Protein AF-A0A843J6L0-F1 (afdb_monomer)

Structure (mmCIF, N/CA/C/O backbone):
data_AF-A0A843J6L0-F1
#
_entry.id   AF-A0A843J6L0-F1
#
loop_
_atom_site.group_PDB
_atom_site.id
_atom_site.type_symbol
_atom_site.label_atom_id
_atom_site.label_alt_id
_atom_site.label_comp_id
_atom_site.label_asym_id
_atom_site.label_entity_id
_atom_site.label_seq_id
_atom_site.pdbx_PDB_ins_code
_atom_site.Cartn_x
_atom_site.Cartn_y
_atom_site.Cartn_z
_atom_site.occupancy
_atom_site.B_iso_or_equiv
_atom_site.auth_seq_id
_atom_site.auth_comp_id
_atom_site.auth_asym_id
_atom_site.auth_atom_id
_atom_site.pdbx_PDB_model_num
ATOM 1 N N . MET A 1 1 ? 10.180 17.803 -10.800 1.00 42.06 1 MET A N 1
ATOM 2 C CA . MET A 1 1 ? 9.917 16.488 -10.193 1.00 42.06 1 MET A CA 1
ATOM 3 C C . MET A 1 1 ? 10.655 15.504 -11.078 1.00 42.06 1 MET A C 1
ATOM 5 O O . MET A 1 1 ? 10.209 15.266 -12.191 1.00 42.06 1 MET A O 1
ATOM 9 N N . GLU A 1 2 ? 11.897 15.183 -10.715 1.00 43.56 2 GLU A N 1
ATOM 10 C CA . GLU A 1 2 ? 12.785 14.378 -11.562 1.00 43.56 2 GLU A CA 1
ATOM 11 C C . GLU A 1 2 ? 12.292 12.937 -11.607 1.00 43.56 2 GLU A C 1
ATOM 13 O O . GLU A 1 2 ? 12.117 12.307 -10.568 1.00 43.56 2 GLU A O 1
ATOM 18 N N . ASP A 1 3 ? 12.085 12.446 -12.823 1.00 51.59 3 ASP A N 1
ATOM 19 C CA . ASP A 1 3 ? 11.644 11.095 -13.142 1.00 51.59 3 ASP A CA 1
ATOM 20 C C . ASP A 1 3 ? 12.748 10.092 -12.748 1.00 51.59 3 ASP A C 1
ATOM 22 O O . ASP A 1 3 ? 13.682 9.830 -13.505 1.00 51.59 3 ASP A O 1
ATOM 26 N N . HIS A 1 4 ? 12.692 9.605 -11.505 1.00 54.12 4 HIS A N 1
ATOM 27 C CA . HIS A 1 4 ? 13.621 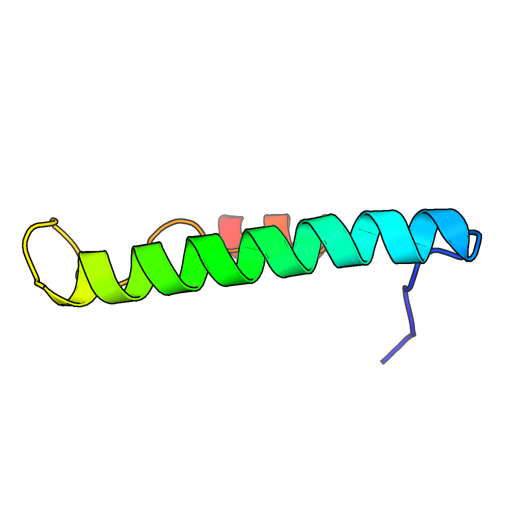8.620 -10.932 1.00 54.12 4 HIS A CA 1
ATOM 28 C C . HIS A 1 4 ? 13.241 7.175 -11.286 1.00 54.12 4 HIS A C 1
ATOM 30 O O . HIS A 1 4 ? 13.715 6.234 -10.647 1.00 54.12 4 HIS A O 1
ATOM 36 N N . ALA A 1 5 ? 12.413 6.970 -12.316 1.00 58.75 5 ALA A N 1
ATOM 37 C CA . ALA A 1 5 ? 12.121 5.633 -12.801 1.00 58.75 5 ALA A CA 1
ATOM 38 C C . ALA A 1 5 ? 13.444 4.942 -13.200 1.00 58.75 5 ALA A C 1
ATOM 40 O O . ALA A 1 5 ? 14.184 5.459 -14.051 1.00 58.75 5 ALA A O 1
ATOM 41 N N . PRO A 1 6 ? 13.794 3.792 -12.592 1.00 58.50 6 PRO A N 1
ATOM 42 C CA . PRO A 1 6 ? 14.996 3.071 -12.972 1.00 58.50 6 PRO A CA 1
ATOM 43 C C . PRO A 1 6 ? 14.914 2.759 -14.466 1.00 58.50 6 PRO A C 1
ATOM 45 O O . PRO A 1 6 ? 13.887 2.290 -14.956 1.00 58.50 6 PRO A O 1
ATOM 48 N N . LYS A 1 7 ? 15.997 3.015 -15.213 1.00 70.50 7 LYS A N 1
ATOM 49 C CA . LYS A 1 7 ? 16.093 2.606 -16.622 1.00 70.50 7 LYS A CA 1
ATOM 50 C C . LYS A 1 7 ? 16.150 1.083 -16.693 1.00 70.50 7 LYS A C 1
ATOM 52 O O . LYS A 1 7 ? 17.218 0.479 -16.757 1.00 70.50 7 LYS A O 1
ATOM 57 N N . ALA A 1 8 ? 14.978 0.478 -16.643 1.00 82.81 8 ALA A N 1
ATOM 58 C CA . ALA A 1 8 ? 14.762 -0.946 -16.668 1.00 82.81 8 ALA A CA 1
ATOM 59 C C . ALA A 1 8 ? 14.364 -1.397 -18.078 1.00 82.81 8 ALA A C 1
ATOM 61 O O . ALA A 1 8 ? 13.784 -0.650 -18.868 1.00 82.81 8 ALA A O 1
ATOM 62 N N . SER A 1 9 ? 14.719 -2.637 -18.421 1.00 94.06 9 SER A N 1
ATOM 63 C CA . SER A 1 9 ? 14.248 -3.246 -19.666 1.00 94.06 9 SER A CA 1
ATOM 64 C C . SER A 1 9 ? 12.717 -3.376 -19.641 1.00 94.06 9 SER A C 1
ATOM 66 O O . SER A 1 9 ? 12.161 -3.521 -18.551 1.00 94.06 9 SER A O 1
ATOM 68 N N . PRO A 1 10 ? 12.033 -3.424 -20.799 1.00 93.94 10 PRO A N 1
ATOM 69 C CA . PRO A 1 10 ? 10.581 -3.616 -20.839 1.00 93.94 10 PRO A CA 1
ATOM 70 C C . PRO A 1 10 ? 10.107 -4.807 -19.993 1.00 93.94 10 PRO A C 1
ATOM 72 O O . PRO A 1 10 ? 9.202 -4.664 -19.185 1.00 93.94 10 PRO A O 1
ATOM 75 N N . LYS A 1 11 ? 10.823 -5.940 -20.054 1.00 95.19 11 LYS A N 1
ATOM 76 C CA . LYS A 1 11 ? 10.521 -7.129 -19.239 1.00 95.19 11 LYS A CA 1
ATOM 77 C C . LYS A 1 11 ? 10.640 -6.895 -17.731 1.00 95.19 11 LYS A C 1
ATOM 79 O O . LYS A 1 11 ? 9.927 -7.526 -16.962 1.00 95.19 11 LYS A O 1
ATOM 84 N N . MET A 1 12 ? 11.578 -6.050 -17.303 1.00 94.50 12 MET A N 1
ATOM 85 C CA . MET A 1 12 ? 11.716 -5.709 -15.884 1.00 94.50 12 MET A CA 1
ATOM 86 C C . MET A 1 12 ? 10.596 -4.773 -15.434 1.00 94.50 12 MET A C 1
ATOM 88 O O . MET A 1 12 ? 10.098 -4.951 -14.331 1.00 94.50 12 MET A O 1
ATOM 92 N N . ASN A 1 13 ? 10.156 -3.846 -16.289 1.00 92.12 13 ASN A N 1
ATOM 93 C CA . ASN A 1 13 ? 8.984 -3.019 -15.995 1.00 92.12 13 ASN A CA 1
ATOM 94 C C . ASN A 1 13 ? 7.724 -3.878 -15.859 1.00 92.12 13 ASN A C 1
ATOM 96 O O . ASN A 1 13 ? 7.008 -3.733 -14.879 1.00 92.12 13 ASN A O 1
ATOM 100 N N . ASP A 1 14 ? 7.500 -4.831 -16.768 1.00 94.75 14 ASP A N 1
ATOM 101 C CA . ASP A 1 14 ? 6.364 -5.758 -16.675 1.00 94.75 14 ASP A CA 1
ATOM 102 C C . ASP A 1 14 ? 6.392 -6.566 -15.366 1.00 94.75 14 ASP A C 1
ATOM 104 O O . ASP A 1 14 ? 5.365 -6.764 -14.718 1.00 94.75 14 ASP A O 1
ATOM 108 N N . TYR A 1 15 ? 7.582 -7.007 -14.948 1.00 94.69 15 TYR A N 1
ATOM 109 C CA . TYR A 1 15 ? 7.772 -7.696 -13.675 1.00 94.69 15 TYR A CA 1
ATOM 110 C C . TYR A 1 15 ? 7.438 -6.801 -12.474 1.00 94.69 15 TYR A C 1
ATOM 112 O O . TYR A 1 15 ? 6.676 -7.225 -11.605 1.00 94.69 15 TYR A O 1
ATOM 120 N N . PHE A 1 16 ? 7.958 -5.571 -12.426 1.00 92.50 16 PHE A N 1
ATOM 121 C CA . PHE A 1 16 ? 7.652 -4.633 -11.343 1.00 92.50 16 PHE A CA 1
ATOM 122 C C . PHE A 1 16 ? 6.161 -4.292 -11.291 1.00 92.50 16 PHE A C 1
ATOM 124 O O . PHE A 1 16 ? 5.565 -4.413 -10.224 1.00 92.50 16 PHE A O 1
ATOM 131 N N . ASN A 1 17 ? 5.538 -4.020 -12.441 1.00 93.44 17 ASN A N 1
ATOM 132 C CA . ASN A 1 17 ? 4.099 -3.771 -12.540 1.00 93.44 17 ASN A CA 1
ATOM 133 C C . ASN A 1 17 ? 3.287 -4.945 -11.974 1.00 93.44 17 ASN A C 1
ATOM 135 O O . ASN A 1 17 ? 2.370 -4.735 -11.191 1.00 93.44 17 ASN A O 1
ATOM 139 N N . SER A 1 18 ? 3.665 -6.193 -12.282 1.00 96.69 18 SER A N 1
ATOM 140 C CA . SER A 1 18 ? 2.953 -7.366 -11.750 1.00 96.69 18 SER A CA 1
ATOM 141 C C . SER A 1 18 ? 3.006 -7.470 -10.219 1.00 96.69 18 SER A C 1
ATOM 143 O O . SER A 1 18 ? 2.061 -7.949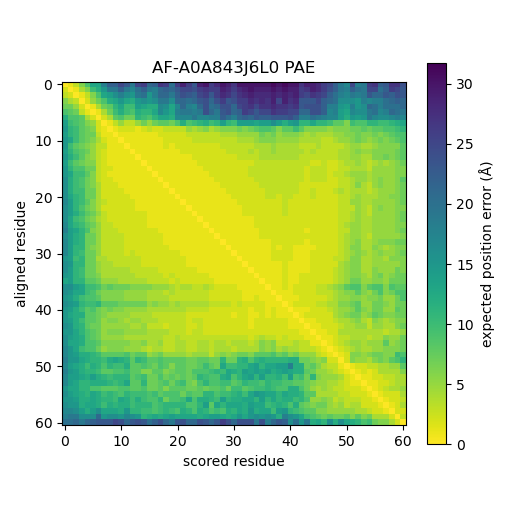 -9.591 1.00 96.69 18 SER A O 1
ATOM 145 N N . ILE A 1 19 ? 4.102 -7.008 -9.608 1.00 95.81 19 ILE A N 1
ATOM 146 C CA . ILE A 1 19 ? 4.249 -6.960 -8.151 1.00 95.81 19 ILE A CA 1
ATOM 147 C C . ILE A 1 19 ? 3.413 -5.817 -7.574 1.00 95.81 19 ILE A C 1
ATOM 149 O O . ILE A 1 19 ? 2.736 -6.020 -6.568 1.00 95.81 19 ILE A O 1
ATOM 153 N N . GLU A 1 20 ? 3.442 -4.637 -8.195 1.00 93.19 20 GLU A N 1
ATOM 154 C CA . GLU A 1 20 ? 2.664 -3.468 -7.769 1.00 93.19 20 GLU A CA 1
ATOM 155 C C . GLU A 1 20 ? 1.152 -3.716 -7.852 1.00 93.19 20 GLU A C 1
ATOM 157 O O . GLU A 1 20 ? 0.417 -3.369 -6.922 1.00 93.19 20 GLU A O 1
ATOM 162 N N . ASP A 1 21 ? 0.692 -4.393 -8.905 1.00 96.19 21 ASP A N 1
ATOM 163 C CA . ASP A 1 21 ? -0.703 -4.802 -9.070 1.00 96.19 21 ASP A CA 1
ATOM 164 C C . ASP A 1 21 ? -1.134 -5.752 -7.942 1.00 96.19 21 ASP A C 1
ATOM 166 O O . ASP A 1 21 ? -2.139 -5.512 -7.263 1.00 96.19 21 ASP A O 1
ATOM 170 N N . GLY A 1 22 ? -0.338 -6.794 -7.672 1.00 97.00 22 GLY A N 1
ATOM 171 C CA . GLY A 1 22 ? -0.623 -7.745 -6.595 1.00 97.00 22 GLY A CA 1
ATOM 172 C C . GLY A 1 22 ? -0.566 -7.107 -5.203 1.00 97.00 22 GLY A C 1
ATOM 173 O O . GLY A 1 22 ? -1.385 -7.418 -4.332 1.00 97.00 22 GLY A O 1
ATOM 174 N N . LEU A 1 23 ? 0.362 -6.171 -4.986 1.00 95.25 23 LEU A N 1
ATOM 175 C CA . LEU A 1 23 ? 0.444 -5.391 -3.752 1.00 95.25 23 LEU A CA 1
ATOM 176 C C . LEU A 1 23 ? -0.813 -4.536 -3.563 1.00 95.25 23 LEU A C 1
ATOM 178 O O . LEU A 1 23 ? -1.398 -4.534 -2.478 1.00 95.25 23 LEU A O 1
ATOM 182 N N . THR A 1 24 ? -1.251 -3.846 -4.616 1.00 94.25 24 THR A N 1
ATOM 183 C CA . THR A 1 24 ? -2.445 -2.992 -4.595 1.00 94.25 24 THR A CA 1
ATOM 184 C C . THR A 1 24 ? -3.696 -3.799 -4.260 1.00 94.25 24 THR A C 1
ATOM 186 O O . THR A 1 24 ? -4.496 -3.375 -3.421 1.00 94.25 24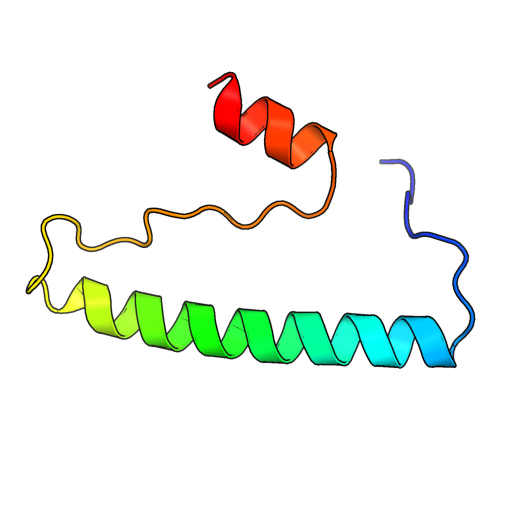 THR A O 1
ATOM 189 N N . GLU A 1 25 ? -3.842 -4.989 -4.845 1.00 97.56 25 GLU A N 1
ATOM 190 C CA . GLU A 1 25 ? -4.931 -5.915 -4.526 1.00 97.56 25 GLU A CA 1
ATOM 191 C C . GLU A 1 25 ? -4.917 -6.314 -3.041 1.00 97.56 25 GLU A C 1
ATOM 193 O O . GLU A 1 25 ? -5.920 -6.151 -2.335 1.00 97.56 25 GLU A O 1
ATOM 198 N N . CYS A 1 26 ? -3.768 -6.772 -2.535 1.00 96.75 26 CYS A N 1
ATOM 199 C CA . CYS A 1 26 ? -3.619 -7.189 -1.138 1.00 96.75 26 CYS A CA 1
ATOM 200 C C . CYS A 1 26 ? -3.942 -6.053 -0.156 1.00 96.75 26 CYS A C 1
ATOM 202 O O . CYS A 1 26 ? -4.618 -6.262 0.855 1.00 96.75 26 CYS A O 1
ATOM 204 N N . ILE A 1 27 ? -3.488 -4.837 -0.460 1.00 95.38 27 ILE A N 1
ATOM 205 C CA . ILE A 1 27 ? -3.752 -3.637 0.340 1.00 95.38 27 ILE A CA 1
ATOM 206 C C . ILE A 1 27 ? -5.241 -3.279 0.305 1.00 95.38 27 ILE A C 1
ATOM 208 O O . ILE A 1 27 ? -5.812 -2.949 1.345 1.00 95.38 27 ILE A O 1
ATOM 212 N N . GLY A 1 28 ? -5.906 -3.408 -0.845 1.00 95.75 28 GLY A N 1
ATOM 213 C CA . GLY A 1 28 ? -7.356 -3.250 -0.956 1.00 95.75 28 GLY A CA 1
ATOM 214 C C . GLY A 1 28 ? -8.113 -4.200 -0.024 1.00 95.75 28 GLY A C 1
ATOM 215 O O . GLY A 1 28 ? -8.945 -3.758 0.772 1.00 95.75 28 GLY A O 1
ATOM 216 N N . ILE A 1 29 ? -7.759 -5.488 -0.045 1.00 97.62 29 ILE A N 1
A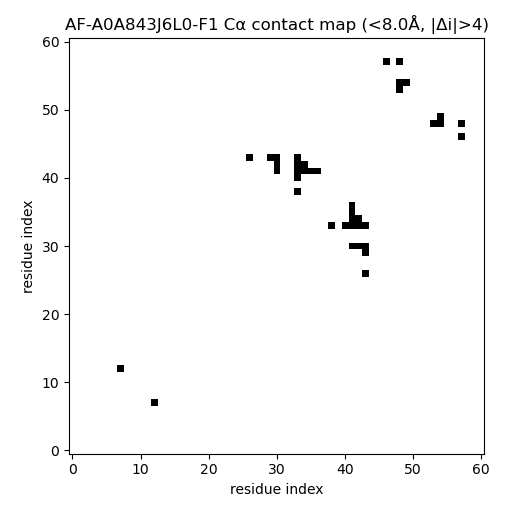TOM 217 C CA . ILE A 1 29 ? -8.349 -6.508 0.835 1.00 97.62 29 ILE A CA 1
ATOM 218 C C . ILE A 1 29 ? -8.111 -6.163 2.310 1.00 97.62 29 ILE A C 1
ATOM 220 O O . ILE A 1 29 ? -9.050 -6.172 3.110 1.00 97.62 29 ILE A O 1
ATOM 224 N N . ALA A 1 30 ? -6.875 -5.820 2.679 1.00 96.38 30 ALA A N 1
ATOM 225 C CA . ALA A 1 30 ? -6.522 -5.470 4.053 1.00 96.38 30 ALA A CA 1
ATOM 226 C C . ALA A 1 30 ? -7.282 -4.230 4.554 1.00 96.38 30 ALA A C 1
ATOM 228 O O . ALA A 1 30 ? -7.692 -4.181 5.716 1.00 96.38 30 ALA A O 1
ATOM 229 N N . LYS A 1 31 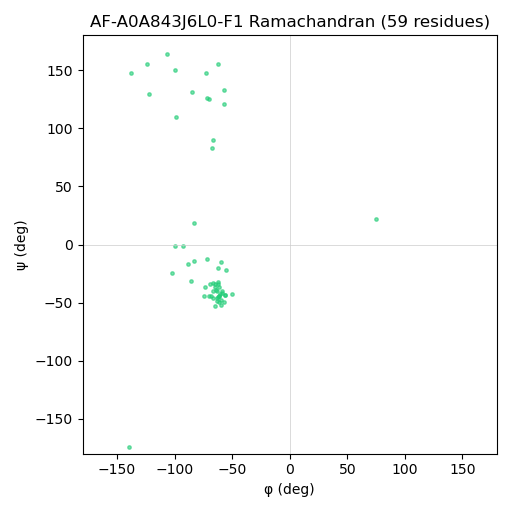? -7.511 -3.243 3.680 1.00 95.88 31 LYS A N 1
ATOM 230 C CA . LYS A 1 31 ? -8.256 -2.022 4.002 1.00 95.88 31 LYS A CA 1
ATOM 231 C C . LYS A 1 31 ? -9.721 -2.331 4.280 1.00 95.88 31 LYS A C 1
ATOM 233 O O . LYS A 1 31 ? -10.263 -1.866 5.280 1.00 95.88 31 LYS A O 1
ATOM 238 N N . GLU A 1 32 ? -10.353 -3.140 3.434 1.00 97.25 32 GLU A N 1
ATOM 239 C CA . GLU A 1 32 ? -11.742 -3.561 3.644 1.00 97.25 32 GLU A CA 1
ATOM 240 C C . GLU A 1 32 ? -11.899 -4.461 4.873 1.00 97.25 32 GLU A C 1
ATOM 242 O O . GLU A 1 32 ? -12.915 -4.386 5.563 1.00 97.25 32 GLU A O 1
ATOM 247 N N . ALA A 1 33 ? -10.896 -5.281 5.195 1.00 97.25 33 ALA A N 1
ATOM 248 C CA . ALA A 1 33 ? -10.889 -6.070 6.421 1.00 97.25 33 ALA A CA 1
ATOM 249 C C . ALA A 1 33 ? -10.827 -5.179 7.673 1.00 97.25 33 ALA A C 1
ATOM 251 O O . ALA A 1 33 ? -11.702 -5.287 8.534 1.00 97.25 33 ALA A O 1
ATOM 252 N N . ARG A 1 34 ? -9.857 -4.256 7.750 1.00 97.12 34 ARG A N 1
ATOM 253 C CA . ARG A 1 34 ? -9.673 -3.387 8.926 1.00 97.12 34 ARG A CA 1
ATOM 254 C C . 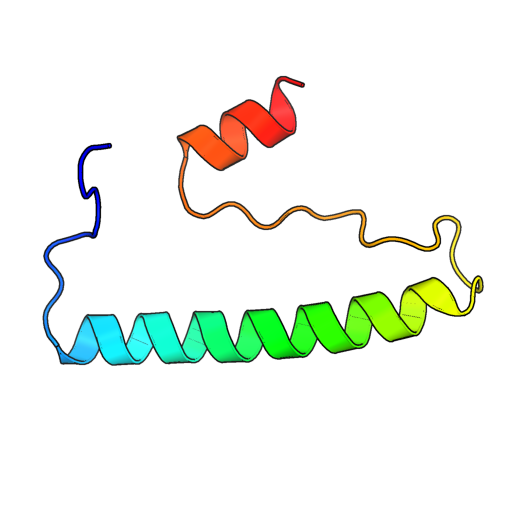ARG A 1 34 ? -10.834 -2.429 9.167 1.00 97.12 34 ARG A C 1
ATOM 256 O O . ARG A 1 34 ? -11.213 -2.209 10.316 1.00 97.12 34 ARG A O 1
ATOM 263 N N . LYS A 1 35 ? -11.487 -1.939 8.108 1.00 96.69 35 LYS A N 1
ATOM 264 C CA . LYS A 1 35 ? -12.705 -1.113 8.218 1.00 96.69 35 LYS A CA 1
ATOM 265 C C . LYS A 1 35 ? -13.833 -1.770 9.018 1.00 96.69 35 LYS A C 1
ATOM 267 O O . LYS A 1 35 ? -14.703 -1.062 9.517 1.00 96.69 35 LYS A O 1
ATOM 272 N N . LYS A 1 36 ? -13.836 -3.100 9.157 1.00 97.44 36 LYS A N 1
ATOM 273 C CA . LYS A 1 36 ? -14.841 -3.823 9.952 1.00 97.44 36 LYS A CA 1
ATOM 274 C C . LYS A 1 36 ? -14.674 -3.630 11.464 1.00 97.44 36 LYS A C 1
ATOM 276 O O . LYS A 1 36 ? -15.583 -3.986 12.205 1.00 97.44 36 LYS A O 1
ATOM 281 N N . GLY A 1 37 ? -13.549 -3.070 11.922 1.00 96.88 37 GLY A N 1
ATOM 282 C CA . GLY A 1 37 ? -13.333 -2.715 13.328 1.00 96.88 37 GLY A CA 1
ATOM 283 C C . GLY A 1 37 ? -13.051 -3.899 14.254 1.00 96.88 37 GLY A C 1
ATOM 284 O O . GLY A 1 37 ? -13.268 -3.791 15.456 1.00 96.88 37 GLY A O 1
ATOM 285 N N . TYR A 1 38 ? -12.590 -5.027 13.706 1.00 96.75 38 TYR A N 1
ATOM 286 C CA . TYR A 1 38 ? -12.173 -6.190 14.501 1.00 96.75 38 TYR A CA 1
ATOM 287 C C . TYR A 1 38 ? -10.737 -6.080 15.034 1.00 96.75 38 TYR A C 1
ATOM 289 O O . TYR A 1 38 ? -10.367 -6.828 15.934 1.00 96.75 38 TYR A O 1
ATOM 297 N N . ASP A 1 39 ? -9.955 -5.140 14.499 1.00 96.88 39 ASP A N 1
ATOM 298 C CA . ASP A 1 39 ? -8.561 -4.886 14.860 1.00 96.88 39 ASP A CA 1
ATOM 299 C C . ASP A 1 39 ? -8.417 -3.586 15.683 1.00 96.88 39 ASP A C 1
ATOM 301 O O . ASP A 1 39 ? -9.315 -2.739 15.664 1.00 96.88 39 ASP A O 1
ATOM 305 N N . PRO A 1 40 ? -7.279 -3.363 16.377 1.00 95.69 40 PRO A N 1
ATOM 306 C CA . PRO A 1 40 ? -7.030 -2.151 17.175 1.00 95.69 40 PRO A CA 1
ATOM 307 C C . PRO A 1 40 ? -7.061 -0.823 16.398 1.00 95.69 40 PRO A C 1
ATOM 309 O O . PRO A 1 40 ? -7.091 0.251 17.011 1.00 95.69 40 PRO A O 1
ATOM 312 N N . ARG A 1 41 ? -6.994 -0.884 15.065 1.00 95.75 41 ARG A N 1
ATOM 313 C CA . ARG A 1 41 ? -7.079 0.241 14.129 1.00 95.75 41 ARG A CA 1
ATOM 314 C C . ARG A 1 41 ? -7.949 -0.155 12.943 1.00 95.75 41 ARG A C 1
ATOM 316 O O . ARG A 1 41 ? -7.965 -1.310 12.525 1.00 95.75 41 ARG A O 1
ATOM 323 N N . THR A 1 42 ? -8.662 0.821 12.392 1.00 96.19 42 THR A N 1
ATOM 324 C CA . THR A 1 42 ? -9.567 0.621 11.244 1.00 96.19 42 THR A CA 1
ATOM 325 C C . THR A 1 42 ? -8.893 0.877 9.895 1.00 96.19 42 THR A C 1
ATOM 327 O O . THR A 1 42 ? -9.508 0.737 8.838 1.00 96.19 42 THR A O 1
ATOM 330 N N . ASP A 1 43 ? -7.625 1.259 9.939 1.00 94.06 43 ASP A N 1
ATOM 331 C CA . ASP A 1 43 ? -6.758 1.659 8.842 1.00 94.06 43 ASP A CA 1
ATOM 332 C C . ASP A 1 43 ? -5.491 0.794 8.815 1.00 94.06 43 ASP A C 1
ATOM 334 O O . ASP A 1 43 ? -5.109 0.188 9.814 1.00 94.06 43 ASP A O 1
ATOM 338 N N . ILE A 1 44 ? -4.868 0.675 7.642 1.00 94.25 44 ILE A N 1
ATOM 339 C CA . ILE A 1 44 ? -3.655 -0.131 7.473 1.00 94.25 44 ILE A CA 1
ATOM 340 C C . ILE A 1 44 ? -2.479 0.573 8.148 1.00 94.25 44 ILE A C 1
ATOM 342 O O . ILE A 1 44 ? -2.168 1.709 7.816 1.00 94.25 44 ILE A O 1
ATOM 346 N N . GLU A 1 45 ? -1.796 -0.150 9.032 1.00 91.81 45 GLU A N 1
ATOM 347 C CA . GLU A 1 45 ? -0.699 0.385 9.848 1.00 91.81 45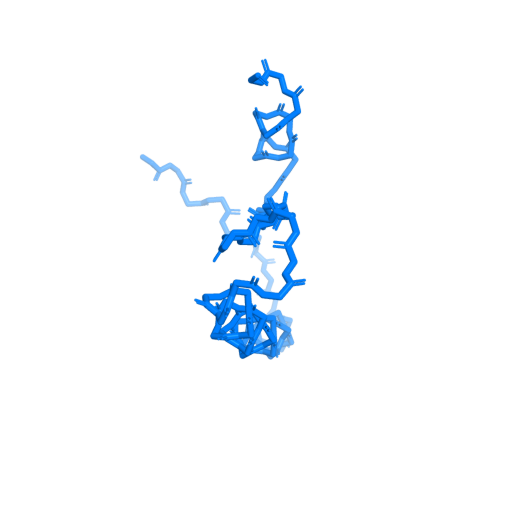 GLU A CA 1
ATOM 348 C C . GLU A 1 45 ? 0.681 0.297 9.174 1.00 91.81 45 GLU A C 1
ATOM 350 O O . GLU A 1 45 ? 1.615 0.962 9.608 1.00 91.81 45 GLU A O 1
ATOM 355 N N . ILE A 1 46 ? 0.833 -0.529 8.131 1.00 88.62 46 ILE A N 1
ATOM 356 C CA . ILE A 1 46 ? 2.103 -0.690 7.407 1.00 88.62 46 ILE A CA 1
ATOM 357 C C . ILE A 1 46 ? 2.060 0.170 6.134 1.00 88.62 46 ILE A C 1
ATOM 359 O O . ILE A 1 46 ? 1.307 -0.174 5.216 1.00 88.62 46 ILE A O 1
ATOM 363 N N . PRO A 1 47 ? 2.837 1.266 6.051 1.00 83.19 47 PRO A N 1
ATOM 364 C CA . PRO A 1 47 ? 2.885 2.110 4.863 1.00 83.19 47 PRO A CA 1
ATOM 365 C C . PRO A 1 47 ? 3.637 1.426 3.712 1.00 83.19 47 PRO A C 1
ATOM 367 O O . PRO A 1 47 ? 4.596 0.682 3.925 1.00 83.19 47 PRO A O 1
ATOM 370 N N . ILE A 1 48 ? 3.211 1.707 2.479 1.00 86.94 48 ILE A N 1
ATOM 371 C CA . ILE A 1 48 ? 3.941 1.326 1.264 1.00 86.94 48 ILE A CA 1
ATOM 372 C C . ILE A 1 48 ? 4.984 2.410 0.998 1.00 86.94 48 ILE A C 1
ATOM 374 O O . ILE A 1 48 ? 4.646 3.590 1.004 1.00 86.94 48 ILE A O 1
ATOM 378 N N . ALA A 1 49 ? 6.227 2.011 0.750 1.00 82.88 49 ALA A N 1
ATOM 379 C CA . ALA A 1 49 ? 7.310 2.916 0.389 1.00 82.88 49 ALA A CA 1
ATOM 380 C C . ALA A 1 49 ? 7.898 2.493 -0.958 1.00 82.88 49 ALA A C 1
ATOM 382 O O . ALA A 1 49 ? 8.233 1.318 -1.137 1.00 82.88 49 ALA A O 1
ATOM 383 N N . SER A 1 50 ? 8.030 3.440 -1.883 1.00 76.31 50 SER A N 1
ATOM 384 C CA . SER A 1 50 ? 8.478 3.180 -3.255 1.00 76.31 50 SER A CA 1
ATOM 385 C C . SER A 1 50 ? 10.003 3.191 -3.346 1.00 76.31 50 SER A C 1
ATOM 387 O O . SER A 1 50 ? 10.597 2.432 -4.111 1.00 76.31 50 SER A O 1
ATOM 389 N N . ASP A 1 51 ? 10.662 4.001 -2.514 1.00 75.44 51 ASP A N 1
ATOM 390 C CA . ASP A 1 51 ? 12.116 4.105 -2.476 1.00 75.44 51 ASP A CA 1
ATOM 391 C C . ASP A 1 51 ? 12.691 4.218 -1.048 1.00 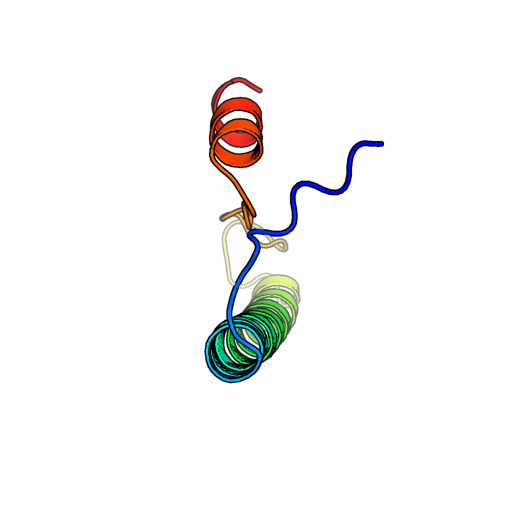75.44 51 ASP A C 1
ATOM 393 O O . ASP A 1 51 ? 12.020 3.997 -0.037 1.00 75.44 51 ASP A O 1
ATOM 397 N N . LEU A 1 52 ? 14.007 4.440 -0.956 1.00 74.50 52 LEU A N 1
ATOM 398 C CA . LEU A 1 52 ? 14.692 4.583 0.328 1.00 74.50 52 LEU A CA 1
ATOM 399 C C . LEU A 1 52 ? 14.304 5.878 1.053 1.00 74.50 52 LEU A C 1
ATOM 401 O O . LEU A 1 52 ? 14.262 5.862 2.280 1.00 74.50 52 LEU A O 1
ATOM 405 N N . ALA A 1 53 ? 14.045 6.964 0.325 1.00 76.12 53 ALA A N 1
ATOM 406 C CA . ALA A 1 53 ? 13.655 8.237 0.913 1.00 76.12 53 ALA A CA 1
ATOM 407 C C . ALA A 1 53 ? 12.258 8.127 1.533 1.00 76.12 53 ALA A C 1
ATOM 409 O O . ALA A 1 53 ? 12.108 8.483 2.698 1.00 76.12 53 ALA A O 1
ATOM 410 N N . ASP A 1 54 ? 11.307 7.497 0.837 1.00 78.19 54 ASP A N 1
ATOM 411 C CA . ASP A 1 54 ? 9.968 7.192 1.355 1.00 78.19 54 ASP A CA 1
ATOM 412 C C . ASP A 1 54 ? 10.043 6.374 2.651 1.00 78.19 54 ASP A C 1
ATOM 414 O O . ASP A 1 54 ? 9.341 6.648 3.624 1.00 78.19 54 ASP A O 1
ATOM 418 N N . ARG A 1 55 ? 10.930 5.366 2.700 1.00 80.94 55 ARG A N 1
ATOM 419 C CA . ARG A 1 55 ? 11.143 4.567 3.920 1.00 80.94 55 ARG A CA 1
ATOM 420 C C . ARG A 1 55 ? 11.708 5.399 5.063 1.00 80.94 55 ARG A C 1
ATOM 422 O O . ARG A 1 55 ? 11.348 5.161 6.210 1.00 80.94 55 ARG A O 1
ATOM 429 N N . VAL A 1 56 ? 12.624 6.319 4.769 1.00 78.88 56 VAL A N 1
ATOM 430 C CA . VAL A 1 56 ? 13.226 7.199 5.775 1.00 78.88 56 VAL A CA 1
ATOM 431 C C . VAL A 1 56 ? 12.195 8.208 6.273 1.00 78.88 56 VAL A C 1
ATOM 433 O O . VAL A 1 56 ? 12.069 8.354 7.480 1.00 78.88 56 VAL A O 1
ATOM 436 N N . GLU A 1 57 ? 11.399 8.836 5.408 1.00 76.81 57 GLU A N 1
ATOM 437 C CA . GLU A 1 57 ? 10.308 9.725 5.835 1.00 76.81 57 GLU A CA 1
ATOM 438 C C . GLU A 1 57 ? 9.254 8.987 6.667 1.00 76.81 57 GLU A C 1
ATOM 440 O O . GLU A 1 57 ? 8.882 9.470 7.733 1.00 76.81 57 GLU A O 1
ATOM 445 N N . ALA A 1 58 ? 8.843 7.783 6.256 1.00 71.06 58 ALA A N 1
ATOM 446 C CA . ALA A 1 58 ? 7.889 6.967 7.011 1.00 71.06 58 ALA A CA 1
ATOM 447 C C . ALA A 1 58 ? 8.399 6.549 8.406 1.00 71.06 58 ALA A C 1
ATOM 449 O O . ALA A 1 58 ? 7.596 6.178 9.260 1.00 71.06 58 ALA A O 1
ATOM 450 N N . LEU A 1 59 ? 9.718 6.577 8.631 1.00 71.12 59 LEU A N 1
ATOM 451 C CA . LEU A 1 59 ? 10.359 6.238 9.907 1.00 71.12 59 LEU A CA 1
ATOM 452 C C . LEU A 1 59 ? 10.809 7.461 10.718 1.00 71.12 59 LEU A C 1
ATOM 454 O O . LEU A 1 59 ? 10.995 7.339 11.927 1.00 71.12 59 LEU A O 1
ATOM 458 N N . MET A 1 60 ? 11.057 8.598 10.063 1.00 74.06 60 MET A N 1
ATOM 459 C CA . MET A 1 60 ? 11.546 9.832 10.689 1.00 74.06 60 MET A CA 1
ATOM 460 C C . MET A 1 60 ? 10.441 10.865 10.956 1.00 74.06 60 MET A C 1
ATOM 462 O O . MET A 1 60 ? 10.747 11.925 11.505 1.00 74.06 60 MET A O 1
ATOM 466 N N . GLY A 1 61 ? 9.192 10.562 10.586 1.00 55.38 61 GLY A N 1
ATOM 467 C CA . GLY A 1 61 ? 7.990 11.233 11.089 1.00 55.38 61 GLY A CA 1
ATOM 468 C C . GLY A 1 61 ? 7.631 10.792 12.502 1.00 55.38 61 GLY A C 1
ATOM 469 O O . GLY A 1 61 ? 7.461 9.571 12.706 1.00 55.38 61 GLY A O 1
#

Secondary structure (DSSP, 8-state):
---------HHHHHHHHHHHHHHHHHHHHHHHHHTTS-SS-SS--S---SSHHHHHHHHH-

Radius of gyration: 15.05 Å; Cα contacts (8 Å, |Δi|>4): 20; chains: 1; bounding box: 31×24×38 Å

Foldseek 3Di:
DDDPPPPDDPVVVVVVVVVVVVVVVVLVVVLVVLCVVPDPHNHDPDDDAPDPVSVCVVVVD

pLDDT: mean 85.66, std 1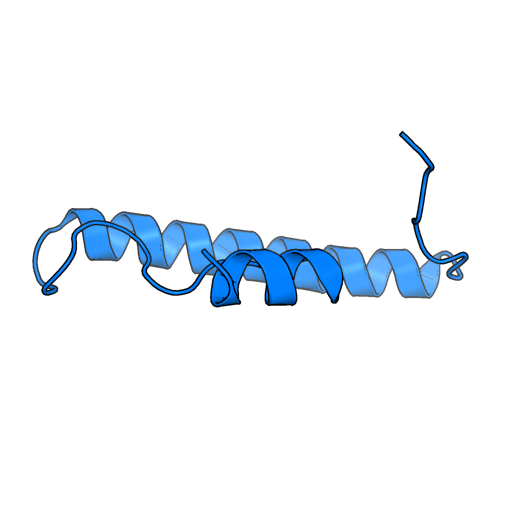4.77, range [42.06, 97.62]

Sequence (61 aa):
MEDHAPKASPKMNDYFNSIEDGLTECIGIAKEARKKGYDPRTDIEIPIASDLADRVEALMG

Solvent-accessible surface area (backbone atoms only — not comparable to full-atom values): 3872 Å² total; per-residue (Å²): 134,82,86,76,71,74,95,60,54,72,71,52,50,55,52,52,50,56,51,52,52,53,49,51,53,53,50,51,54,51,38,61,55,22,58,69,58,86,49,103,48,51,60,76,86,76,81,88,57,92,50,72,65,47,46,46,50,74,67,73,106

Mean predicted aligned error: 6.88 Å